Protein AF-A0A7I7YCJ5-F1 (afdb_monomer)

Nearest PDB structures (foldseek):
  7t65-assembly1_D  TM=2.993E-01  e=2.028E+00  Oryctolagus cuniculus

Structure (mmCIF, N/CA/C/O backbone):
data_AF-A0A7I7YCJ5-F1
#
_entry.id   AF-A0A7I7YCJ5-F1
#
loop_
_atom_site.group_PDB
_atom_site.id
_atom_site.type_symbol
_atom_site.label_atom_id
_atom_site.label_alt_id
_atom_site.label_comp_id
_atom_site.label_asym_id
_atom_site.label_entity_id
_atom_site.label_seq_id
_atom_site.pdbx_PDB_ins_code
_atom_site.Cartn_x
_atom_site.Cartn_y
_atom_site.Cartn_z
_atom_site.occupancy
_atom_site.B_iso_or_equiv
_atom_site.auth_seq_id
_atom_site.auth_comp_id
_atom_site.auth_asym_id
_atom_site.auth_atom_id
_atom_site.pdbx_PDB_model_num
ATOM 1 N N . MET A 1 1 ? -29.793 33.534 10.779 1.00 57.53 1 MET A N 1
ATOM 2 C CA . MET A 1 1 ? -28.603 33.356 11.646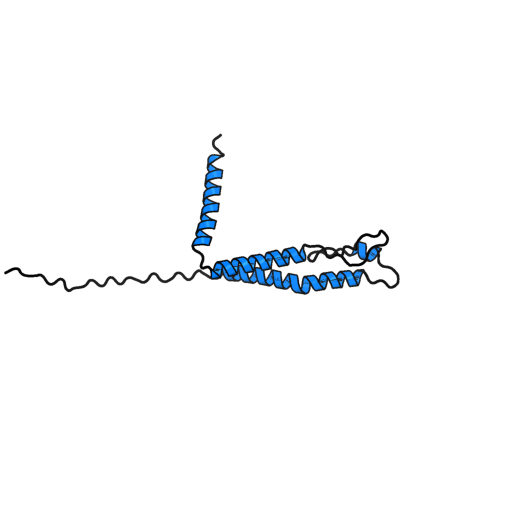 1.00 57.53 1 MET A CA 1
ATOM 3 C C . MET A 1 1 ? -28.753 32.248 12.714 1.00 57.53 1 MET A C 1
ATOM 5 O O . MET A 1 1 ? -27.985 32.235 13.659 1.00 57.53 1 MET A O 1
ATOM 9 N N . ALA A 1 2 ? -29.668 31.270 12.581 1.00 56.16 2 ALA A N 1
ATOM 10 C CA . ALA A 1 2 ? -29.903 30.244 13.622 1.00 56.16 2 ALA A CA 1
ATOM 11 C C . ALA A 1 2 ? -29.313 28.843 13.322 1.00 56.16 2 ALA A C 1
ATOM 13 O O . ALA A 1 2 ? -29.420 27.942 14.148 1.00 56.16 2 ALA A O 1
ATOM 14 N N . ARG A 1 3 ? -28.693 28.627 12.150 1.00 55.00 3 ARG A N 1
ATOM 15 C CA . ARG A 1 3 ? -28.171 27.303 11.743 1.00 55.00 3 ARG A CA 1
ATOM 16 C C . ARG A 1 3 ? -26.737 27.005 12.214 1.00 55.00 3 ARG A C 1
ATOM 18 O O . ARG A 1 3 ? -26.339 25.846 12.227 1.00 55.00 3 ARG A O 1
ATOM 25 N N . GLU A 1 4 ? -25.995 28.015 12.663 1.00 54.38 4 GLU A N 1
ATOM 26 C CA . GLU A 1 4 ? -24.570 27.895 13.028 1.00 54.38 4 GLU A CA 1
ATOM 27 C C . GLU A 1 4 ? -24.347 27.265 14.420 1.00 54.38 4 GLU A C 1
ATOM 29 O O . GLU A 1 4 ? -23.371 26.550 14.648 1.00 54.38 4 GLU A O 1
ATOM 34 N N . LEU A 1 5 ? -25.285 27.452 15.358 1.00 54.34 5 LEU A N 1
ATOM 35 C CA . LEU A 1 5 ? -25.132 26.981 16.744 1.00 54.34 5 LEU A CA 1
ATOM 36 C C . LEU A 1 5 ? -25.207 25.447 16.873 1.00 54.34 5 LEU A C 1
ATOM 38 O O . LEU A 1 5 ? -24.533 24.858 17.721 1.00 54.34 5 LEU A O 1
ATOM 42 N N . GLY A 1 6 ? -25.974 24.782 16.001 1.00 52.47 6 GLY A N 1
ATOM 43 C CA . GLY A 1 6 ? -26.129 23.322 16.012 1.00 52.47 6 GLY A CA 1
ATOM 44 C C . GLY A 1 6 ? -24.875 22.571 15.554 1.00 52.47 6 GLY A C 1
ATOM 45 O O . GLY A 1 6 ? -24.521 21.538 16.127 1.00 52.47 6 GLY A O 1
ATOM 46 N N . GLN A 1 7 ? -24.149 23.113 14.571 1.00 58.88 7 GLN A N 1
ATOM 47 C CA . GLN A 1 7 ? -22.930 22.490 14.042 1.00 58.88 7 GLN A CA 1
ATOM 48 C C . GLN A 1 7 ? -21.768 22.552 15.044 1.00 58.88 7 GLN A C 1
ATOM 50 O O . GLN A 1 7 ? -20.982 21.607 15.154 1.00 58.88 7 GLN A O 1
ATOM 55 N N . ASN A 1 8 ? -21.690 23.632 15.825 1.00 54.00 8 ASN A N 1
ATOM 56 C CA . ASN A 1 8 ? -20.614 23.845 16.792 1.00 54.00 8 ASN A CA 1
ATOM 57 C C . ASN A 1 8 ? -20.772 22.982 18.067 1.00 54.00 8 ASN A C 1
ATOM 59 O O . ASN A 1 8 ? -19.788 22.573 18.685 1.00 54.00 8 ASN A O 1
ATOM 63 N N . SER A 1 9 ? -22.012 22.636 18.439 1.00 54.75 9 SER A N 1
ATOM 64 C CA . SER A 1 9 ? -22.284 21.599 19.450 1.00 54.75 9 SER A CA 1
ATOM 65 C C . SER A 1 9 ? -21.847 20.227 18.928 1.00 54.75 9 SER A C 1
ATOM 67 O O . SER A 1 9 ? -21.022 19.559 19.540 1.00 54.75 9 SER A O 1
ATOM 69 N N . GLN A 1 10 ? -22.256 19.849 17.712 1.00 53.59 10 GLN A N 1
ATOM 70 C CA . GLN A 1 10 ? -21.941 18.527 17.160 1.00 53.59 10 GLN A CA 1
ATOM 71 C C . GLN A 1 10 ? -20.429 18.255 17.004 1.00 53.59 10 GLN A C 1
ATOM 73 O O . GLN A 1 10 ? -19.993 17.117 17.193 1.00 53.59 10 GLN A O 1
ATOM 78 N N . ARG A 1 11 ? -19.619 19.282 16.693 1.00 51.84 11 ARG A N 1
ATOM 79 C CA . ARG A 1 11 ? -18.146 19.182 16.679 1.00 51.84 11 ARG A CA 1
ATOM 80 C C . ARG A 1 11 ? -17.565 18.927 18.067 1.00 51.84 11 ARG A C 1
ATOM 82 O O . ARG A 1 11 ? -16.764 18.005 18.194 1.00 51.84 11 ARG A O 1
ATOM 89 N N . ARG A 1 12 ? -17.987 19.690 19.086 1.00 53.00 12 ARG A N 1
ATOM 90 C CA . ARG A 1 12 ? -17.506 19.525 20.470 1.00 53.00 12 ARG A CA 1
ATOM 91 C C . ARG A 1 12 ? -17.773 18.118 20.995 1.00 53.00 12 ARG A C 1
ATOM 93 O O . ARG A 1 12 ? -16.875 17.488 21.541 1.00 53.00 12 ARG A O 1
ATOM 100 N N . ASN A 1 13 ? -18.952 17.577 20.713 1.00 54.41 13 ASN A N 1
ATOM 101 C CA . ASN A 1 13 ? -19.369 16.253 21.181 1.00 54.41 13 ASN A CA 1
ATOM 102 C C . ASN A 1 13 ? -18.494 15.139 20.578 1.00 54.41 13 ASN A C 1
ATOM 104 O O . ASN A 1 13 ? -18.109 14.199 21.270 1.00 54.41 13 ASN A O 1
ATOM 108 N N . LYS A 1 14 ? -18.138 15.266 19.291 1.00 49.69 14 LYS A N 1
ATOM 109 C CA . LYS A 1 14 ? -17.274 14.314 18.573 1.00 49.69 14 LYS A CA 1
ATOM 110 C C . LYS A 1 14 ? -15.828 14.364 19.066 1.00 49.69 14 LYS A C 1
ATOM 112 O O . LYS A 1 14 ? -15.223 13.316 19.272 1.00 49.69 14 LYS A O 1
ATOM 117 N N . THR A 1 15 ? -15.292 15.564 19.300 1.00 51.38 15 THR A N 1
ATOM 118 C CA . THR A 1 15 ? -13.939 15.731 19.856 1.00 51.38 15 THR A CA 1
ATOM 119 C C . THR A 1 15 ? -13.837 15.215 21.291 1.00 51.38 15 THR A C 1
ATOM 121 O O . THR A 1 15 ? -12.830 14.613 21.653 1.00 51.38 15 THR A O 1
ATOM 124 N N . SER A 1 16 ? -14.898 15.365 22.088 1.00 52.12 16 SER A N 1
ATOM 125 C CA . SER A 1 16 ? -14.945 14.853 23.459 1.00 52.12 16 SER A CA 1
ATOM 126 C C . SER A 1 16 ? -15.071 13.331 23.519 1.00 52.12 16 SER A C 1
ATOM 128 O O . SER A 1 16 ? -14.441 12.722 24.373 1.00 52.12 16 SER A O 1
ATOM 130 N N . ALA A 1 17 ? -15.822 12.705 22.606 1.00 52.22 17 ALA A N 1
ATOM 131 C CA . ALA A 1 17 ? -15.978 11.248 22.565 1.00 52.22 17 ALA A CA 1
ATOM 132 C C . ALA A 1 17 ? -14.688 10.517 22.148 1.00 52.22 17 ALA A C 1
ATOM 134 O O . ALA A 1 17 ? -14.383 9.453 22.683 1.00 52.22 17 ALA A O 1
ATOM 135 N N . LEU A 1 18 ? -13.905 11.094 21.226 1.00 51.72 18 LEU A N 1
ATOM 136 C CA . LEU A 1 18 ? -12.591 10.552 20.863 1.00 51.72 18 LEU A CA 1
ATOM 137 C C . LEU A 1 18 ? -11.598 10.674 22.030 1.00 51.72 18 LEU A C 1
ATOM 139 O O . LEU A 1 18 ? -10.886 9.720 22.335 1.00 51.72 18 LEU A O 1
ATOM 143 N N . GLY A 1 19 ? -11.584 11.826 22.710 1.00 51.31 19 GLY A N 1
ATOM 144 C CA . GLY A 1 19 ? -10.705 12.067 23.857 1.00 51.31 19 GLY A CA 1
ATOM 145 C C . GLY A 1 19 ? -11.006 11.161 25.053 1.00 51.31 19 GLY A C 1
ATOM 146 O O . GLY A 1 19 ? -10.085 10.638 25.675 1.00 51.31 19 GLY A O 1
ATOM 147 N N . THR A 1 20 ? -12.282 10.902 25.348 1.00 52.34 20 THR A N 1
ATOM 148 C CA . THR A 1 20 ? -12.679 10.022 26.461 1.00 52.34 20 THR A CA 1
ATOM 149 C C . THR A 1 20 ? -12.533 8.536 26.134 1.00 52.34 20 THR A C 1
ATOM 151 O O . THR A 1 20 ? -12.179 7.758 27.019 1.00 52.34 20 THR A O 1
ATOM 154 N N . ALA A 1 21 ? -12.718 8.123 24.873 1.00 52.50 21 ALA A N 1
ATOM 155 C CA . ALA A 1 21 ? -12.454 6.748 24.444 1.00 52.50 21 ALA A CA 1
ATOM 156 C C . ALA A 1 21 ? -10.957 6.397 24.497 1.00 52.50 21 ALA A C 1
ATOM 158 O O . ALA A 1 21 ? -10.608 5.281 24.877 1.00 52.50 21 ALA A O 1
ATOM 159 N N . LEU A 1 22 ? -10.077 7.352 24.172 1.00 54.06 22 LEU A N 1
ATOM 160 C CA . LEU A 1 22 ? -8.624 7.197 24.301 1.00 54.06 22 LEU A CA 1
ATOM 161 C C . LEU A 1 22 ? -8.169 7.198 25.768 1.00 54.06 22 LEU A C 1
ATOM 163 O O . LEU A 1 22 ? -7.274 6.435 26.116 1.00 54.06 22 LEU A O 1
ATOM 167 N N . ALA A 1 23 ? -8.815 7.986 26.635 1.00 56.09 23 ALA A N 1
ATOM 168 C CA . ALA A 1 23 ? -8.513 8.022 28.068 1.00 56.09 23 ALA A CA 1
ATOM 169 C C . ALA A 1 23 ? -8.962 6.758 28.830 1.00 56.09 23 ALA A C 1
ATOM 171 O O . ALA A 1 23 ? -8.395 6.440 29.871 1.00 56.09 23 ALA A O 1
ATOM 172 N N . ASN A 1 24 ? -9.964 6.032 28.318 1.00 62.91 24 ASN A N 1
ATOM 173 C CA . ASN A 1 24 ? -10.518 4.824 28.944 1.00 62.91 24 ASN A CA 1
ATOM 174 C C . ASN A 1 24 ? -10.068 3.510 28.265 1.00 62.91 24 ASN A C 1
ATOM 176 O O . ASN A 1 24 ? -10.423 2.415 28.705 1.00 62.91 24 ASN A O 1
ATOM 180 N N . ALA A 1 25 ? -9.313 3.586 27.165 1.00 59.06 25 ALA A N 1
ATOM 181 C CA . ALA A 1 25 ? -8.765 2.413 26.499 1.00 59.06 25 ALA A CA 1
ATOM 182 C C . ALA A 1 25 ? -7.476 1.966 27.198 1.00 59.06 25 ALA A C 1
ATOM 184 O O . ALA A 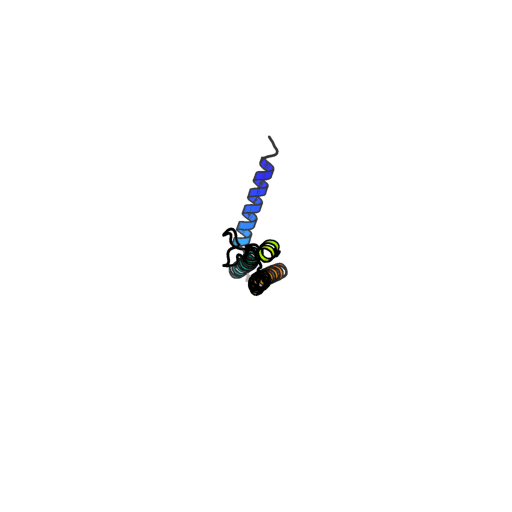1 25 ? -6.520 2.723 27.313 1.00 59.06 25 ALA A O 1
ATOM 185 N N . SER A 1 26 ? -7.421 0.699 27.613 1.00 73.50 26 SER A N 1
ATOM 186 C CA . SER A 1 26 ? -6.199 0.061 28.112 1.00 73.50 26 SER A CA 1
ATOM 187 C C . SER A 1 26 ? -5.032 0.323 27.144 1.00 73.50 26 SER A C 1
ATOM 189 O O . SER A 1 26 ? -5.133 -0.075 25.980 1.00 73.50 26 SER A O 1
ATOM 191 N N . THR A 1 27 ? -3.935 0.926 27.618 1.00 80.56 27 THR A N 1
ATOM 192 C CA . THR A 1 27 ? -2.691 1.217 26.871 1.00 80.56 27 THR A CA 1
ATOM 193 C C . THR A 1 27 ? -2.304 0.153 25.826 1.00 80.56 27 THR A C 1
ATOM 195 O O . THR A 1 27 ? -2.027 0.527 24.687 1.00 80.56 27 THR A O 1
ATOM 198 N N . PRO A 1 28 ? -2.360 -1.171 26.108 1.00 83.06 28 PRO A N 1
ATOM 199 C CA . PRO A 1 28 ? -2.063 -2.199 25.101 1.00 83.06 28 PRO A CA 1
ATOM 200 C C . PRO A 1 28 ? -3.015 -2.219 23.893 1.00 83.06 28 PRO A C 1
ATOM 202 O O . PRO A 1 28 ? -2.570 -2.444 22.771 1.00 83.06 28 PRO A O 1
ATOM 205 N N . ARG A 1 29 ? -4.318 -1.964 24.079 1.00 85.12 29 ARG A N 1
ATOM 206 C CA . ARG A 1 29 ? -5.275 -1.883 22.959 1.00 85.12 29 ARG A CA 1
ATOM 207 C C . ARG A 1 29 ? -5.006 -0.671 22.081 1.00 85.12 29 ARG A C 1
ATOM 209 O O . ARG A 1 29 ? -5.141 -0.773 20.866 1.00 85.12 29 ARG A O 1
ATOM 216 N N . LEU A 1 30 ? -4.611 0.448 22.687 1.00 86.31 30 LEU A N 1
ATOM 217 C CA . LEU A 1 30 ? -4.251 1.648 21.941 1.00 86.31 30 LEU A CA 1
ATOM 218 C C . LEU A 1 30 ? -3.009 1.406 21.077 1.00 86.31 30 LEU A C 1
ATOM 220 O O . LEU A 1 30 ? -3.011 1.758 19.901 1.00 86.31 30 LEU A O 1
ATOM 224 N N . LEU A 1 31 ? -1.988 0.742 21.626 1.00 90.44 31 LEU A N 1
ATOM 225 C CA . LEU A 1 31 ? -0.787 0.374 20.873 1.00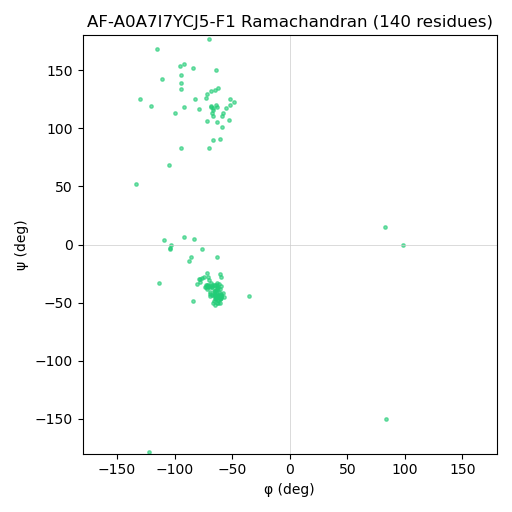 90.44 31 LEU A CA 1
ATOM 226 C C . LEU A 1 31 ? -1.101 -0.570 19.706 1.00 90.44 31 LEU A C 1
ATOM 228 O O . LEU A 1 31 ? -0.580 -0.366 18.614 1.00 90.44 31 LEU A O 1
ATOM 232 N N . MET A 1 32 ? -1.985 -1.556 19.903 1.00 91.44 32 MET A N 1
ATOM 233 C CA . MET A 1 32 ? -2.434 -2.448 18.823 1.00 91.44 32 MET A CA 1
ATOM 234 C C . MET A 1 32 ? -3.243 -1.712 17.746 1.00 91.44 32 MET A C 1
ATOM 236 O O . MET A 1 32 ? -3.066 -1.973 16.562 1.00 91.44 32 MET A O 1
ATOM 240 N N . LEU A 1 33 ? -4.120 -0.777 18.128 1.00 91.31 33 LEU A N 1
ATOM 241 C CA . LEU A 1 33 ? -4.847 0.055 17.162 1.00 91.31 33 LEU A CA 1
ATOM 242 C C . LEU A 1 33 ? -3.888 0.903 16.333 1.00 91.31 33 LEU A C 1
ATOM 244 O O . LEU A 1 33 ? -3.965 0.898 15.106 1.00 91.31 33 LEU A O 1
ATOM 248 N N . LEU A 1 34 ? -2.981 1.615 17.003 1.00 94.12 34 LEU A N 1
ATOM 249 C CA . LEU A 1 34 ? -2.005 2.476 16.345 1.00 94.12 34 LEU A CA 1
ATOM 250 C C . LEU A 1 34 ? -1.109 1.678 15.403 1.00 94.12 34 LEU A C 1
ATOM 252 O O . LEU A 1 34 ? -0.932 2.096 14.263 1.00 94.12 34 LEU A O 1
ATOM 256 N N . SER A 1 35 ? -0.597 0.523 15.836 1.00 95.44 35 SER A N 1
ATOM 257 C CA . SER A 1 35 ? 0.239 -0.322 14.982 1.00 95.44 35 SER A CA 1
ATOM 258 C C . SER A 1 35 ? -0.534 -0.869 13.781 1.00 95.44 35 SER A C 1
ATOM 260 O O . SER A 1 35 ? -0.025 -0.806 12.666 1.00 95.44 35 SER A O 1
ATOM 262 N N . GLY A 1 36 ? -1.781 -1.319 13.961 1.00 96.00 36 GLY A N 1
ATOM 263 C CA . GLY A 1 36 ? -2.640 -1.766 12.861 1.00 96.00 36 GLY A CA 1
ATOM 264 C C . GLY A 1 36 ? -2.896 -0.677 11.822 1.00 96.00 36 GLY A C 1
ATOM 265 O O . GLY A 1 36 ? -2.768 -0.924 10.623 1.00 96.00 36 GLY A O 1
ATOM 266 N N . VAL A 1 37 ? -3.194 0.545 12.276 1.00 96.62 37 VAL A N 1
ATOM 267 C CA . VAL A 1 37 ? -3.366 1.708 11.393 1.00 96.62 37 VAL A CA 1
ATOM 268 C C . VAL A 1 37 ? -2.060 2.049 10.678 1.00 96.62 37 VAL A C 1
ATOM 270 O O . VAL A 1 37 ? -2.085 2.260 9.468 1.00 96.62 37 VAL A O 1
ATOM 273 N N . LEU A 1 38 ? -0.924 2.062 11.382 1.00 97.00 38 LEU A N 1
ATOM 274 C CA . LEU A 1 38 ? 0.383 2.353 10.782 1.00 97.00 38 LEU A CA 1
ATOM 275 C C . LEU A 1 38 ? 0.753 1.340 9.697 1.00 97.00 38 LEU A C 1
ATOM 277 O O . LEU A 1 38 ? 1.204 1.737 8.628 1.00 97.00 38 LEU A O 1
ATOM 281 N N . LEU A 1 39 ? 0.537 0.048 9.954 1.00 96.44 39 LEU A N 1
ATOM 282 C CA . LEU A 1 39 ? 0.797 -1.01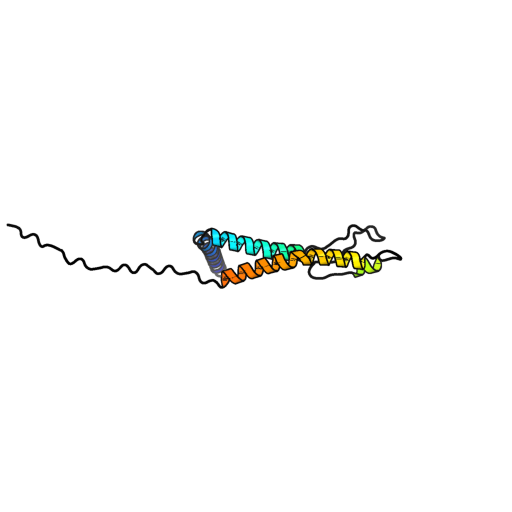9 8.988 1.00 96.44 39 LEU A CA 1
ATOM 283 C C . LEU A 1 39 ? -0.105 -0.882 7.760 1.00 96.44 39 LEU A C 1
ATOM 285 O O . LEU A 1 39 ? 0.377 -0.926 6.630 1.00 96.44 39 LEU A O 1
ATOM 289 N N . LEU A 1 40 ? -1.404 -0.660 7.970 1.00 96.69 40 LEU A N 1
ATOM 290 C CA . LEU A 1 40 ? -2.357 -0.525 6.874 1.00 96.69 40 LEU A CA 1
ATOM 291 C C . LEU A 1 40 ? -2.062 0.712 6.017 1.00 96.69 40 LEU A C 1
ATOM 293 O O . LEU A 1 40 ? -1.929 0.607 4.799 1.00 96.69 40 LEU A O 1
ATOM 297 N N . VAL A 1 41 ? -1.931 1.881 6.646 1.00 96.81 41 VAL A N 1
ATOM 298 C CA . VAL A 1 41 ? -1.661 3.144 5.947 1.00 96.81 41 VAL A CA 1
ATOM 299 C C . VAL A 1 41 ? -0.280 3.112 5.301 1.00 96.81 41 VAL A C 1
ATOM 301 O O . VAL A 1 41 ? -0.159 3.473 4.136 1.00 96.81 41 VAL A O 1
ATOM 304 N N . GLY A 1 42 ? 0.743 2.631 6.010 1.00 95.44 42 GLY A N 1
ATOM 305 C CA . GLY A 1 42 ? 2.099 2.499 5.483 1.00 95.44 42 GLY A CA 1
ATOM 306 C C . GLY A 1 42 ? 2.167 1.571 4.269 1.00 95.44 42 GLY A C 1
ATOM 307 O O . GLY A 1 42 ? 2.750 1.944 3.254 1.00 95.44 42 GLY A O 1
ATOM 308 N N . GLY A 1 43 ? 1.510 0.408 4.324 1.00 93.75 43 GLY A N 1
ATOM 309 C CA . GLY A 1 43 ? 1.433 -0.524 3.195 1.00 93.75 43 GLY A CA 1
ATOM 310 C C . GLY A 1 43 ? 0.695 0.061 1.985 1.00 93.75 43 GLY A C 1
ATOM 311 O O . GLY A 1 43 ? 1.185 -0.023 0.859 1.00 93.75 43 GLY A O 1
ATOM 312 N N . LEU A 1 44 ? -0.447 0.724 2.200 1.00 94.56 44 LEU A N 1
ATOM 313 C CA . LEU A 1 44 ? -1.194 1.403 1.131 1.00 94.56 44 LEU A CA 1
ATOM 314 C C . LEU A 1 44 ? -0.399 2.553 0.509 1.00 94.56 44 LEU A C 1
ATOM 316 O O . LEU A 1 44 ? -0.440 2.752 -0.705 1.00 94.56 44 LEU A O 1
ATOM 320 N N . LEU A 1 45 ? 0.330 3.305 1.331 1.00 93.38 45 LEU A N 1
ATOM 321 C CA . LEU A 1 45 ? 1.151 4.412 0.871 1.00 93.38 45 LEU A CA 1
ATOM 322 C C . LEU A 1 45 ? 2.353 3.901 0.064 1.00 93.38 45 LEU A C 1
ATOM 324 O O . LEU A 1 45 ? 2.641 4.434 -1.005 1.00 93.38 45 LEU A O 1
ATOM 328 N N . ALA A 1 46 ? 2.982 2.807 0.502 1.00 90.75 46 ALA A N 1
ATOM 329 C CA . ALA A 1 46 ? 4.038 2.129 -0.246 1.00 90.75 46 ALA A CA 1
ATOM 330 C C . ALA A 1 46 ? 3.559 1.613 -1.616 1.00 90.75 46 ALA A C 1
ATOM 332 O O . ALA A 1 46 ? 4.288 1.721 -2.600 1.00 90.75 46 ALA A O 1
ATOM 333 N N . LEU A 1 47 ? 2.325 1.101 -1.700 1.00 89.31 47 LEU A N 1
ATOM 334 C CA . LEU A 1 47 ? 1.692 0.707 -2.966 1.00 89.31 47 LEU A CA 1
ATOM 335 C C . LEU A 1 47 ? 1.310 1.913 -3.837 1.00 89.31 47 LEU A C 1
ATOM 337 O O . LEU A 1 47 ? 1.241 1.787 -5.059 1.00 89.31 47 LEU A O 1
ATOM 341 N N . ARG A 1 48 ? 1.041 3.076 -3.233 1.00 89.69 48 ARG A N 1
ATOM 342 C CA . ARG A 1 48 ? 0.643 4.291 -3.952 1.00 89.69 48 ARG A CA 1
ATOM 343 C C . ARG A 1 48 ? 1.827 5.035 -4.558 1.00 89.69 48 ARG A C 1
ATOM 345 O O . ARG A 1 48 ? 1.655 5.649 -5.608 1.00 89.69 48 ARG A O 1
ATOM 352 N N . PHE A 1 49 ? 2.988 5.021 -3.910 1.00 86.19 49 PHE A N 1
ATOM 353 C CA . PHE A 1 49 ? 4.148 5.737 -4.427 1.00 86.19 49 PHE A CA 1
ATOM 354 C C . PHE A 1 49 ? 4.674 5.090 -5.718 1.00 86.19 49 PHE A C 1
ATOM 356 O O . PHE A 1 49 ? 4.840 3.865 -5.758 1.00 86.19 49 PHE A O 1
ATOM 363 N N . PRO A 1 50 ? 4.937 5.894 -6.764 1.00 80.69 50 PRO A N 1
ATOM 364 C CA . PRO A 1 50 ? 5.429 5.379 -8.030 1.00 80.69 50 PRO A CA 1
ATOM 365 C C . PRO A 1 50 ? 6.815 4.740 -7.888 1.00 80.69 50 PRO A C 1
ATOM 367 O O . PRO A 1 50 ? 7.617 5.107 -7.021 1.00 80.69 50 PRO A O 1
ATOM 370 N N . VAL A 1 51 ? 7.070 3.745 -8.734 1.00 80.69 51 VAL A N 1
ATOM 371 C CA . VAL A 1 51 ? 8.356 3.059 -8.849 1.00 80.69 51 VAL A CA 1
ATOM 372 C C . VAL A 1 51 ? 9.081 3.638 -10.049 1.00 80.69 51 VAL A C 1
ATOM 374 O O . VAL A 1 51 ? 8.640 3.459 -11.182 1.00 80.69 51 VAL A O 1
ATOM 377 N N . PHE A 1 52 ? 10.183 4.329 -9.786 1.00 82.62 52 PHE A N 1
ATOM 378 C CA . PHE A 1 52 ? 11.093 4.775 -10.828 1.00 82.62 52 PHE A CA 1
ATOM 379 C C . PHE A 1 52 ? 12.212 3.757 -10.985 1.00 82.62 52 PHE A C 1
ATOM 381 O O . PHE A 1 52 ? 12.700 3.201 -9.993 1.00 82.62 52 PHE A O 1
ATOM 388 N N . LEU A 1 53 ? 12.571 3.503 -12.233 1.00 81.88 53 LEU A N 1
ATOM 389 C CA . LEU A 1 53 ? 13.748 2.732 -12.586 1.00 81.88 53 LEU A CA 1
ATOM 390 C C . LEU A 1 53 ? 14.975 3.657 -12.572 1.00 81.88 53 LEU A C 1
ATOM 392 O O . LEU A 1 53 ? 14.838 4.867 -12.738 1.00 81.88 53 LEU A O 1
ATOM 396 N N . ALA A 1 54 ? 16.165 3.114 -12.306 1.00 79.38 54 ALA A N 1
ATOM 397 C CA . ALA A 1 54 ? 17.388 3.923 -12.241 1.00 79.38 54 ALA A CA 1
ATOM 398 C C . ALA A 1 54 ? 17.906 4.320 -13.637 1.00 79.38 54 ALA A C 1
ATOM 400 O O . ALA A 1 54 ? 18.891 5.054 -13.736 1.00 79.38 54 ALA A O 1
ATOM 401 N N . GLU A 1 55 ? 17.261 3.840 -14.703 1.00 80.38 55 GLU A N 1
ATOM 402 C CA . GLU A 1 55 ? 17.586 4.176 -16.081 1.00 80.38 55 GLU A CA 1
ATOM 403 C C . GLU A 1 55 ? 16.784 5.380 -16.596 1.00 80.38 55 GLU A C 1
ATOM 405 O O . GLU A 1 55 ? 15.688 5.713 -16.129 1.00 80.38 55 GLU A O 1
ATOM 410 N N . PHE A 1 56 ? 17.371 6.042 -17.588 1.00 83.38 56 PHE A N 1
ATOM 411 C CA . PHE A 1 56 ? 16.824 7.229 -18.226 1.00 83.38 56 PHE A CA 1
ATOM 412 C C . PHE A 1 56 ? 16.405 6.893 -19.655 1.00 83.38 56 PHE A C 1
ATOM 414 O O . PHE A 1 56 ? 17.080 6.124 -20.341 1.00 83.38 56 PHE A O 1
ATOM 421 N N . ASP A 1 57 ? 15.293 7.471 -20.097 1.00 82.50 57 ASP A N 1
ATOM 422 C CA . ASP A 1 57 ? 14.855 7.389 -21.484 1.00 82.50 57 ASP A CA 1
ATOM 423 C C . ASP A 1 57 ? 15.764 8.213 -22.419 1.00 82.50 57 ASP A C 1
ATOM 425 O O . ASP A 1 57 ? 16.681 8.922 -21.994 1.00 82.50 57 ASP A O 1
ATOM 429 N N . GLN A 1 58 ? 15.491 8.146 -23.724 1.00 80.12 58 GLN A N 1
ATOM 430 C CA . GLN A 1 58 ? 16.245 8.877 -24.750 1.00 80.12 58 GLN A CA 1
ATOM 431 C C . GLN A 1 58 ? 16.162 10.414 -24.635 1.00 80.12 58 GLN A C 1
ATOM 433 O O . GLN A 1 58 ? 16.909 11.118 -25.312 1.00 80.12 58 GLN A O 1
ATOM 438 N N . TRP A 1 59 ? 15.267 10.940 -23.795 1.00 81.69 59 TRP A N 1
ATOM 439 C CA . TRP A 1 59 ? 15.110 12.366 -23.510 1.00 81.69 59 TRP A CA 1
ATOM 440 C C . TRP A 1 59 ? 15.716 12.768 -22.156 1.00 81.69 59 TRP A C 1
ATOM 442 O O . TRP A 1 59 ? 15.687 13.948 -21.803 1.00 81.69 59 TRP A O 1
ATOM 452 N N . GLY A 1 60 ? 16.296 11.820 -21.413 1.00 82.62 60 GLY A N 1
ATOM 453 C CA . GLY A 1 60 ? 16.923 12.056 -20.116 1.00 82.62 60 GLY A CA 1
ATOM 454 C C . GLY A 1 60 ? 15.950 12.083 -18.933 1.00 82.62 60 GLY A C 1
ATOM 455 O O . GLY A 1 60 ? 16.332 12.534 -17.852 1.00 82.62 60 GLY A O 1
ATOM 456 N N . PHE A 1 61 ? 14.712 11.607 -19.095 1.00 84.44 61 PHE A N 1
ATOM 457 C CA . PHE A 1 61 ? 13.758 11.452 -17.992 1.00 84.44 61 PHE A CA 1
ATOM 458 C C . PHE A 1 61 ? 13.803 10.033 -17.415 1.00 84.44 61 PHE A C 1
ATOM 460 O O . PHE A 1 61 ? 14.024 9.061 -18.130 1.00 84.44 61 PHE A O 1
ATOM 467 N N . GLN A 1 62 ? 13.590 9.902 -16.102 1.00 86.00 62 GLN A N 1
ATOM 468 C CA . GLN A 1 62 ? 13.510 8.590 -15.449 1.00 86.00 62 GLN A CA 1
ATOM 469 C C . GLN A 1 62 ? 12.291 7.811 -15.949 1.00 86.00 62 GLN A C 1
ATOM 471 O O . GLN A 1 62 ? 11.180 8.349 -15.975 1.00 86.00 62 GLN A O 1
ATOM 476 N N . ILE A 1 63 ? 12.499 6.536 -16.287 1.00 84.94 63 ILE A N 1
ATOM 477 C CA . ILE A 1 63 ? 11.424 5.651 -16.740 1.00 84.94 63 ILE A CA 1
ATOM 478 C C . ILE A 1 63 ? 10.478 5.378 -15.563 1.00 84.94 63 ILE A C 1
ATOM 480 O O . ILE A 1 63 ? 10.871 4.832 -14.525 1.00 84.94 63 ILE A O 1
ATOM 484 N N . ASN A 1 64 ? 9.214 5.774 -15.716 1.00 85.69 64 ASN A N 1
ATOM 485 C CA . ASN A 1 64 ? 8.173 5.549 -14.722 1.00 85.69 64 ASN A CA 1
ATOM 486 C C . ASN A 1 64 ? 7.446 4.231 -15.011 1.00 85.69 64 ASN A C 1
ATOM 488 O O . ASN A 1 64 ? 6.798 4.080 -16.042 1.00 85.69 64 ASN A O 1
ATOM 492 N N . CYS A 1 65 ? 7.519 3.296 -14.065 1.00 86.88 65 CYS A N 1
ATOM 493 C CA . CYS A 1 65 ? 6.895 1.975 -14.168 1.00 86.88 65 CYS A CA 1
ATOM 494 C C . CYS A 1 65 ? 5.470 1.929 -13.575 1.00 86.88 65 CYS A C 1
ATOM 496 O O . CYS A 1 65 ? 4.872 0.861 -13.406 1.00 86.88 65 CYS A O 1
ATOM 498 N N . GLY A 1 66 ? 4.934 3.084 -13.180 1.00 86.94 66 GLY A N 1
ATOM 499 C CA . GLY A 1 66 ? 3.656 3.219 -12.499 1.00 86.94 66 GLY A CA 1
ATOM 500 C C . GLY A 1 66 ? 3.755 2.987 -10.991 1.00 86.94 66 GLY A C 1
ATOM 501 O O . GLY A 1 66 ? 4.760 3.276 -10.343 1.00 86.94 66 GLY A O 1
ATOM 502 N N . THR A 1 67 ? 2.668 2.494 -10.404 1.00 88.44 67 THR A N 1
ATOM 503 C CA . THR A 1 67 ? 2.498 2.312 -8.955 1.00 88.44 67 THR A CA 1
ATOM 504 C C . THR A 1 67 ? 2.355 0.836 -8.587 1.00 88.44 67 THR A C 1
ATOM 506 O O . THR A 1 67 ? 2.106 -0.027 -9.428 1.00 88.44 67 THR A O 1
ATOM 509 N N . GLY A 1 68 ? 2.437 0.527 -7.293 1.00 83.50 68 GLY A N 1
ATOM 510 C CA . GLY A 1 68 ? 2.145 -0.812 -6.784 1.00 83.50 68 GLY A CA 1
ATOM 511 C C . GLY A 1 68 ? 0.707 -1.277 -7.063 1.00 83.50 68 GLY A C 1
ATOM 512 O O . GLY A 1 68 ? 0.484 -2.481 -7.176 1.00 83.50 68 GLY A O 1
ATOM 513 N N . PHE A 1 69 ? -0.262 -0.369 -7.241 1.00 82.19 69 PHE A N 1
ATOM 514 C CA . PHE A 1 69 ? -1.648 -0.721 -7.592 1.00 82.19 69 PHE A CA 1
ATOM 515 C C . PHE A 1 69 ? -1.854 -0.929 -9.092 1.00 82.19 69 PHE A C 1
ATOM 517 O O . PHE A 1 69 ? -2.421 -1.938 -9.500 1.00 82.19 69 PHE A O 1
ATOM 524 N N . GLY A 1 70 ? -1.376 0.013 -9.900 1.00 83.31 70 GLY A N 1
ATOM 525 C CA . GLY A 1 70 ? -1.515 0.003 -11.351 1.00 83.31 70 GLY A CA 1
ATOM 526 C C . GLY A 1 70 ? -0.165 0.239 -12.000 1.00 83.31 70 GLY A C 1
ATOM 527 O O . GLY A 1 70 ? 0.502 1.223 -11.683 1.00 83.31 70 GLY A O 1
ATOM 528 N N . SER A 1 71 ? 0.221 -0.675 -12.880 1.00 83.00 71 SER A N 1
ATOM 529 C CA . SER A 1 71 ? 1.445 -0.580 -13.662 1.00 83.00 71 SER A CA 1
ATOM 530 C C . SER A 1 71 ? 1.159 0.043 -15.021 1.00 83.00 71 SER A C 1
ATOM 532 O O . SER A 1 71 ? 0.219 -0.383 -15.694 1.00 83.00 71 SER A O 1
ATOM 534 N N . ASP A 1 72 ? 1.996 0.991 -15.423 1.00 82.88 72 ASP A N 1
ATOM 535 C CA . ASP A 1 72 ? 2.018 1.544 -16.773 1.00 82.88 72 ASP A CA 1
ATOM 536 C C . ASP A 1 72 ? 3.410 1.277 -17.347 1.00 82.88 72 ASP A C 1
ATOM 538 O O . ASP A 1 72 ? 4.416 1.672 -16.760 1.00 82.88 72 ASP A O 1
ATOM 542 N N . TRP A 1 73 ? 3.459 0.529 -18.447 1.00 84.62 73 TRP A N 1
ATOM 543 C CA . TRP A 1 73 ? 4.703 0.121 -19.102 1.00 84.62 73 TRP A CA 1
ATOM 544 C C . TRP A 1 73 ? 4.906 0.829 -20.438 1.00 84.62 73 TRP A C 1
ATOM 546 O O . TRP A 1 73 ? 5.848 0.503 -21.154 1.00 84.62 73 TRP A O 1
ATOM 556 N N . THR A 1 74 ? 4.017 1.751 -20.813 1.00 84.56 74 THR A N 1
ATOM 557 C CA . THR A 1 74 ? 4.047 2.375 -22.141 1.00 84.56 74 THR A CA 1
ATOM 558 C C . THR A 1 74 ? 5.362 3.111 -22.381 1.00 84.56 74 THR A C 1
ATOM 560 O O . THR A 1 74 ? 5.981 2.913 -23.422 1.00 84.56 74 THR A O 1
ATOM 563 N N . GLN A 1 75 ? 5.854 3.851 -21.383 1.00 82.38 75 GLN A N 1
ATOM 564 C CA . GLN A 1 75 ? 7.141 4.547 -21.456 1.00 82.38 75 GLN A CA 1
ATOM 565 C C . GLN A 1 75 ? 8.330 3.576 -21.546 1.00 82.38 75 GLN A C 1
ATOM 567 O O . GLN A 1 75 ? 9.236 3.778 -22.355 1.00 82.38 75 GLN A O 1
ATOM 572 N N . ALA A 1 76 ? 8.309 2.494 -20.761 1.00 85.06 76 ALA A N 1
ATOM 573 C CA . ALA A 1 76 ? 9.345 1.463 -20.802 1.00 85.06 76 ALA A CA 1
ATOM 574 C C . ALA A 1 76 ? 9.383 0.756 -22.165 1.00 85.06 76 ALA A C 1
ATOM 576 O O . ALA A 1 76 ? 10.460 0.539 -22.701 1.00 85.06 76 ALA A O 1
ATOM 577 N N . ALA A 1 77 ? 8.218 0.464 -22.754 1.00 85.88 77 ALA A N 1
ATOM 578 C CA . ALA A 1 77 ? 8.107 -0.152 -24.074 1.00 85.88 77 ALA A CA 1
ATOM 579 C C . ALA A 1 77 ? 8.589 0.776 -25.199 1.00 85.88 77 ALA A C 1
ATOM 581 O O . ALA A 1 77 ? 9.170 0.303 -26.168 1.00 85.88 77 ALA A O 1
ATOM 582 N N . THR A 1 78 ? 8.380 2.092 -25.076 1.00 85.12 78 THR A N 1
ATOM 583 C CA . THR A 1 78 ? 8.909 3.066 -26.048 1.00 85.12 78 THR A CA 1
ATOM 584 C C . THR A 1 78 ? 10.410 3.298 -25.920 1.00 85.12 78 THR A C 1
ATOM 586 O O . THR A 1 78 ? 11.047 3.655 -26.906 1.00 85.12 78 THR A O 1
ATOM 589 N N . ALA A 1 79 ? 10.968 3.122 -24.720 1.00 84.06 79 ALA A N 1
ATOM 590 C CA . ALA A 1 79 ? 12.403 3.235 -24.470 1.00 84.06 79 ALA A CA 1
ATOM 591 C C . ALA A 1 79 ? 13.158 1.922 -24.741 1.00 84.06 79 ALA A C 1
ATOM 593 O O . ALA A 1 79 ? 14.387 1.920 -24.746 1.00 84.06 79 ALA A O 1
ATOM 594 N N . ASP A 1 80 ? 12.443 0.810 -24.943 1.00 85.44 80 ASP A N 1
ATOM 595 C CA . ASP A 1 80 ? 13.051 -0.499 -25.156 1.00 85.44 80 ASP A CA 1
ATOM 596 C C . ASP A 1 80 ? 13.685 -0.586 -26.551 1.00 85.44 80 ASP A C 1
ATOM 598 O O . ASP A 1 80 ? 13.054 -0.320 -27.575 1.00 85.44 80 ASP A O 1
ATOM 602 N N . GLY A 1 81 ? 14.961 -0.959 -26.586 1.00 82.12 81 GLY A N 1
ATOM 603 C CA . GLY A 1 81 ? 15.765 -1.155 -27.781 1.00 82.12 81 GLY A CA 1
ATOM 604 C C . GLY A 1 81 ? 16.347 -2.566 -27.867 1.00 82.12 81 GLY A C 1
ATOM 605 O O . GLY A 1 81 ? 16.132 -3.428 -27.014 1.00 82.12 81 GLY A O 1
ATOM 606 N N . ALA A 1 82 ? 17.119 -2.820 -28.924 1.00 76.38 82 ALA A N 1
ATOM 607 C CA . ALA A 1 82 ? 17.757 -4.115 -29.140 1.00 76.38 82 ALA A CA 1
ATOM 608 C C . ALA A 1 82 ? 18.765 -4.432 -28.016 1.00 76.38 82 ALA A C 1
ATOM 610 O O . ALA A 1 82 ? 19.858 -3.871 -27.974 1.00 76.38 82 ALA A O 1
ATOM 611 N N . GLY A 1 83 ? 18.389 -5.349 -27.121 1.00 75.69 83 GLY A N 1
ATOM 612 C CA . GLY A 1 83 ? 19.218 -5.804 -25.999 1.00 75.69 83 GLY A CA 1
ATOM 613 C C . GLY A 1 83 ? 18.904 -5.149 -24.651 1.00 75.69 83 GLY A C 1
ATOM 614 O O . GLY A 1 83 ? 19.530 -5.515 -23.657 1.00 75.69 83 GLY A O 1
ATOM 615 N N . THR A 1 84 ? 17.937 -4.229 -24.584 1.00 80.81 84 THR A N 1
ATOM 616 C CA . THR A 1 84 ? 17.375 -3.765 -23.309 1.00 80.81 84 THR A CA 1
ATOM 617 C C . THR A 1 84 ? 16.106 -4.551 -22.985 1.00 80.81 84 THR A C 1
ATOM 619 O O . THR A 1 84 ? 15.455 -5.107 -23.868 1.00 80.81 84 THR A O 1
ATOM 622 N N . HIS A 1 85 ? 15.794 -4.658 -21.694 1.00 87.31 85 HIS A N 1
ATOM 623 C CA . HIS A 1 85 ? 14.597 -5.341 -21.201 1.00 87.31 85 HIS A CA 1
ATOM 624 C C . HIS A 1 85 ? 13.909 -4.474 -20.143 1.00 87.31 85 HIS A C 1
ATOM 626 O O . HIS A 1 85 ? 13.648 -4.926 -19.0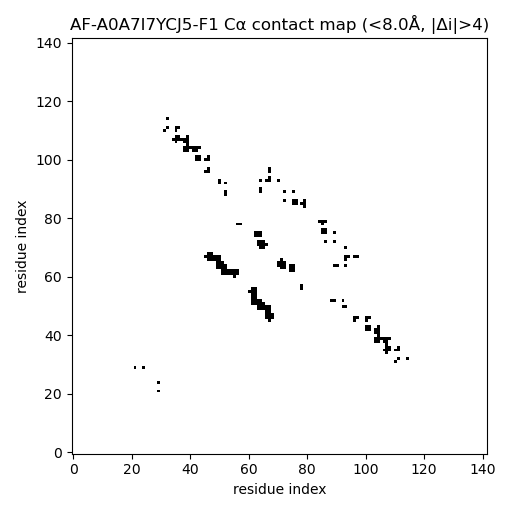23 1.00 87.31 85 HIS A O 1
ATOM 632 N N . PHE A 1 86 ? 13.649 -3.205 -20.472 1.00 86.00 86 PHE A N 1
ATOM 633 C CA . PHE A 1 86 ? 13.117 -2.238 -19.504 1.00 86.00 86 PHE A CA 1
ATOM 634 C C . PHE A 1 86 ? 11.734 -2.638 -18.992 1.00 86.00 86 PHE A C 1
ATOM 636 O O . PHE A 1 86 ? 11.426 -2.443 -17.817 1.00 86.00 86 PHE A O 1
ATOM 643 N N . VAL A 1 87 ? 10.919 -3.280 -19.833 1.00 88.44 87 VAL A N 1
ATOM 644 C CA . VAL A 1 87 ? 9.602 -3.795 -19.432 1.00 88.44 87 VAL A CA 1
ATOM 645 C C . VAL A 1 87 ? 9.728 -4.852 -18.330 1.00 88.44 87 VAL A C 1
ATOM 647 O O . VAL A 1 87 ? 9.005 -4.796 -17.333 1.00 88.44 87 VAL A O 1
ATOM 650 N N . GLU A 1 88 ? 10.672 -5.787 -18.458 1.00 90.06 88 GLU A N 1
ATOM 651 C CA . GLU A 1 88 ? 10.876 -6.835 -17.450 1.00 90.06 88 GLU A CA 1
ATOM 652 C C . GLU A 1 88 ? 11.524 -6.293 -16.172 1.00 90.06 88 GLU A C 1
ATOM 654 O O . GLU A 1 88 ? 11.153 -6.699 -15.068 1.00 90.06 88 GLU A O 1
ATOM 659 N N . GLN A 1 89 ? 12.425 -5.317 -16.283 1.00 88.00 89 GLN A N 1
ATOM 660 C CA . GLN A 1 89 ? 12.994 -4.633 -15.118 1.00 88.00 89 GLN A CA 1
ATOM 661 C C . GLN A 1 89 ? 11.920 -3.863 -14.337 1.00 88.00 89 GLN A C 1
ATOM 663 O O . GLN A 1 89 ? 11.804 -4.015 -13.118 1.00 88.00 89 GLN A O 1
ATOM 668 N N . CYS A 1 90 ? 11.068 -3.112 -15.037 1.00 90.19 90 CYS A N 1
ATOM 669 C CA . CYS A 1 90 ? 9.906 -2.446 -14.460 1.00 90.19 90 CYS A CA 1
ATOM 670 C C . CYS A 1 90 ? 8.966 -3.452 -13.769 1.00 90.19 90 CYS A C 1
ATOM 672 O O . CYS A 1 90 ? 8.531 -3.241 -12.629 1.00 90.19 90 CYS A O 1
ATOM 674 N N . ARG A 1 91 ? 8.686 -4.589 -14.417 1.00 90.38 91 ARG A N 1
ATOM 675 C CA . ARG A 1 91 ? 7.868 -5.665 -13.845 1.00 90.38 91 ARG A CA 1
ATOM 676 C C . ARG A 1 91 ? 8.479 -6.225 -12.564 1.00 90.38 91 ARG A C 1
ATOM 678 O O . ARG A 1 91 ? 7.765 -6.382 -11.567 1.00 90.38 91 ARG A O 1
ATOM 685 N N . ALA A 1 92 ? 9.778 -6.508 -12.563 1.00 90.31 92 ALA A N 1
ATOM 686 C CA . ALA A 1 92 ? 10.492 -6.994 -11.389 1.00 90.31 92 ALA A CA 1
ATOM 687 C C . ALA A 1 92 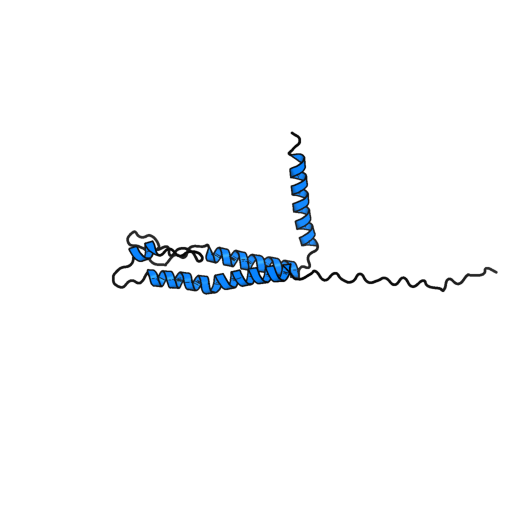? 10.445 -5.968 -10.243 1.00 90.31 92 ALA A C 1
ATOM 689 O O . ALA A 1 92 ? 10.116 -6.324 -9.107 1.00 90.31 92 ALA A O 1
ATOM 690 N N . ALA A 1 93 ? 10.665 -4.686 -10.548 1.00 89.38 93 ALA A N 1
ATOM 691 C CA . ALA A 1 93 ? 10.640 -3.589 -9.584 1.00 89.38 93 ALA A CA 1
ATOM 692 C C . ALA A 1 93 ? 9.255 -3.382 -8.936 1.00 89.38 93 ALA A C 1
ATOM 694 O O . ALA A 1 93 ? 9.145 -3.130 -7.733 1.00 89.38 93 ALA A O 1
ATOM 695 N N . VAL A 1 94 ? 8.167 -3.542 -9.692 1.00 90.31 94 VAL A N 1
ATOM 696 C CA . VAL A 1 94 ? 6.806 -3.506 -9.127 1.00 90.31 94 VAL A CA 1
ATOM 697 C C . VAL A 1 94 ? 6.520 -4.766 -8.305 1.00 90.31 94 VAL A C 1
ATOM 699 O O . VAL A 1 94 ? 5.911 -4.688 -7.233 1.00 90.31 94 VAL A O 1
ATOM 702 N N . THR A 1 95 ? 6.988 -5.928 -8.761 1.00 90.62 95 THR A N 1
ATOM 703 C CA . THR A 1 95 ? 6.769 -7.211 -8.076 1.00 90.62 95 THR A CA 1
ATOM 704 C C . THR A 1 95 ? 7.433 -7.237 -6.703 1.00 90.62 95 THR A C 1
ATOM 706 O O . THR A 1 95 ? 6.786 -7.616 -5.726 1.00 90.62 95 THR A O 1
ATOM 709 N N . ILE A 1 96 ? 8.676 -6.757 -6.587 1.00 90.62 96 ILE A N 1
ATOM 710 C CA . ILE A 1 96 ? 9.380 -6.717 -5.299 1.00 90.62 96 ILE A CA 1
ATOM 711 C C . ILE A 1 96 ? 8.674 -5.804 -4.289 1.00 90.62 96 ILE A C 1
ATOM 713 O O . ILE A 1 96 ? 8.602 -6.140 -3.110 1.00 90.62 96 ILE A O 1
ATOM 717 N N . ARG A 1 97 ? 8.066 -4.690 -4.727 1.00 88.88 97 ARG A N 1
ATOM 718 C CA . ARG A 1 97 ? 7.280 -3.825 -3.830 1.00 88.88 97 ARG A CA 1
ATOM 719 C C . ARG A 1 97 ? 5.997 -4.490 -3.366 1.00 88.88 97 ARG A C 1
ATOM 721 O O . ARG A 1 97 ? 5.675 -4.452 -2.181 1.00 88.88 97 ARG A O 1
ATOM 728 N N . ARG A 1 98 ? 5.280 -5.134 -4.286 1.00 93.06 98 ARG A N 1
ATOM 729 C CA . ARG A 1 98 ? 4.068 -5.898 -3.967 1.00 93.06 98 ARG A CA 1
ATOM 730 C C . ARG A 1 98 ? 4.356 -7.032 -2.984 1.00 93.06 98 ARG A C 1
ATOM 732 O O . ARG A 1 98 ? 3.533 -7.271 -2.105 1.00 93.06 98 ARG A O 1
ATOM 739 N N . ALA A 1 99 ? 5.527 -7.663 -3.090 1.00 95.00 99 ALA A N 1
ATOM 740 C CA . ALA A 1 99 ? 5.927 -8.788 -2.250 1.00 95.00 99 ALA A CA 1
ATOM 741 C C . ALA A 1 99 ? 5.960 -8.462 -0.748 1.00 95.00 99 ALA A C 1
ATOM 743 O O . ALA A 1 99 ? 5.724 -9.358 0.055 1.00 95.00 99 ALA A O 1
ATOM 744 N N . TRP A 1 100 ? 6.196 -7.204 -0.354 1.00 93.00 100 TRP A N 1
ATOM 745 C CA . TRP A 1 100 ? 6.171 -6.795 1.057 1.00 93.00 100 TRP A CA 1
ATOM 746 C C . TRP A 1 100 ? 5.028 -5.829 1.392 1.00 93.00 100 TRP A C 1
ATOM 748 O O . TRP A 1 100 ? 4.464 -5.897 2.483 1.00 93.00 100 TRP A O 1
ATOM 758 N N . ALA A 1 101 ? 4.619 -4.960 0.466 1.00 93.62 101 ALA A N 1
ATOM 759 C CA . ALA A 1 101 ? 3.601 -3.957 0.760 1.00 93.62 101 ALA A CA 1
ATOM 760 C C . ALA A 1 101 ? 2.190 -4.560 0.866 1.00 93.62 101 ALA A C 1
ATOM 762 O O . ALA A 1 101 ? 1.426 -4.160 1.746 1.00 93.62 101 ALA A O 1
ATOM 763 N N . PHE A 1 102 ? 1.852 -5.562 0.039 1.00 94.56 102 PHE A N 1
ATOM 764 C CA . PHE A 1 102 ? 0.586 -6.289 0.187 1.00 94.56 102 PHE A CA 1
ATOM 765 C C . PHE 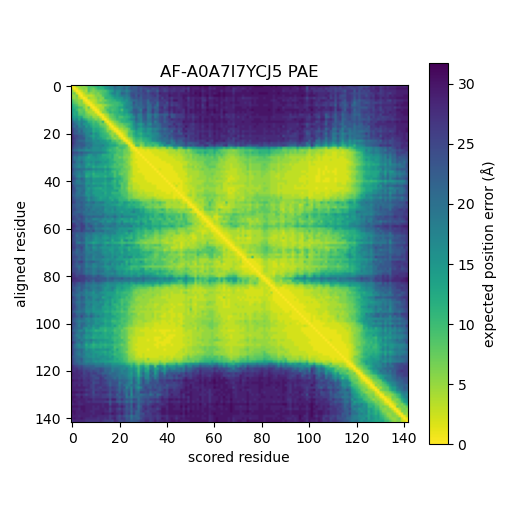A 1 102 ? 0.476 -7.040 1.518 1.00 94.56 102 PHE A C 1
ATOM 767 O O . PHE A 1 102 ? -0.535 -6.837 2.192 1.00 94.56 102 PHE A O 1
ATOM 774 N N . PRO A 1 103 ? 1.458 -7.857 1.953 1.00 95.44 103 PRO A N 1
ATOM 775 C CA . PRO A 1 103 ? 1.346 -8.532 3.242 1.00 95.44 103 PRO A CA 1
ATOM 776 C C . PRO A 1 103 ? 1.345 -7.556 4.422 1.00 95.44 103 PRO A C 1
ATOM 778 O O . PRO A 1 103 ? 0.598 -7.780 5.369 1.00 95.44 103 PRO A O 1
ATOM 781 N N . VAL A 1 104 ? 2.090 -6.444 4.362 1.00 96.31 104 VAL A N 1
ATOM 782 C CA . VAL A 1 104 ? 2.039 -5.398 5.402 1.00 96.31 104 VAL A CA 1
ATOM 783 C C . VAL A 1 104 ? 0.647 -4.764 5.488 1.00 96.31 104 VAL A C 1
ATOM 785 O O . VAL A 1 104 ? 0.077 -4.675 6.578 1.00 96.31 104 VAL A O 1
ATOM 788 N N . ALA A 1 105 ? 0.064 -4.382 4.347 1.00 96.06 105 ALA A N 1
ATOM 789 C CA . ALA A 1 105 ? -1.284 -3.822 4.305 1.00 96.06 105 ALA A CA 1
ATOM 790 C C . ALA A 1 105 ? -2.335 -4.838 4.791 1.00 96.06 105 ALA A C 1
ATOM 792 O O . ALA A 1 105 ? -3.198 -4.501 5.603 1.00 96.06 105 ALA A O 1
ATOM 793 N N . ALA A 1 106 ? -2.234 -6.094 4.345 1.00 96.94 106 ALA A N 1
ATOM 794 C CA . ALA A 1 106 ? -3.130 -7.174 4.749 1.00 96.94 106 ALA A CA 1
ATOM 795 C C . ALA A 1 106 ? -3.037 -7.463 6.254 1.00 96.94 106 ALA A C 1
ATOM 797 O O . ALA A 1 106 ? -4.066 -7.588 6.915 1.00 96.94 106 ALA A O 1
ATOM 798 N N . ALA A 1 107 ? -1.828 -7.503 6.819 1.00 97.19 107 ALA A N 1
ATOM 799 C CA . ALA A 1 107 ? -1.621 -7.693 8.251 1.00 97.19 107 ALA A CA 1
ATOM 800 C C . ALA A 1 107 ? -2.271 -6.567 9.070 1.00 97.19 107 ALA A C 1
ATOM 802 O O . ALA A 1 107 ? -2.970 -6.848 10.045 1.00 97.19 107 ALA A O 1
ATOM 803 N N . GLY A 1 108 ? -2.106 -5.308 8.647 1.00 96.44 108 GLY A N 1
ATOM 804 C CA . GLY A 1 108 ? -2.770 -4.163 9.274 1.00 96.44 108 GLY A CA 1
ATOM 805 C C . GLY A 1 108 ? -4.297 -4.275 9.232 1.00 96.44 108 GLY A C 1
ATOM 806 O O . GLY A 1 108 ? -4.956 -4.108 10.259 1.00 96.44 108 GLY A O 1
ATOM 807 N N . ALA A 1 109 ? -4.863 -4.636 8.075 1.00 96.69 109 ALA A N 1
ATOM 808 C CA . ALA A 1 109 ? -6.304 -4.841 7.920 1.00 96.69 109 ALA A CA 1
ATOM 809 C C . ALA A 1 109 ? -6.830 -5.957 8.838 1.00 96.69 109 ALA A C 1
ATOM 811 O O . ALA A 1 109 ? -7.765 -5.730 9.604 1.00 96.69 109 ALA A O 1
ATOM 812 N N . VAL A 1 110 ? -6.193 -7.133 8.822 1.00 96.88 110 VAL A N 1
ATOM 813 C CA . VAL A 1 110 ? -6.580 -8.285 9.654 1.00 96.88 110 VAL A CA 1
ATOM 814 C C . VAL A 1 110 ? -6.512 -7.941 11.141 1.00 96.88 110 VAL A C 1
ATOM 816 O O . VAL A 1 110 ? -7.436 -8.272 11.885 1.00 96.88 110 VAL A O 1
ATOM 819 N N . LEU A 1 111 ? -5.457 -7.248 11.581 1.00 95.31 111 LEU A N 1
ATOM 820 C CA . LEU A 1 111 ? -5.297 -6.832 12.975 1.00 95.31 111 LEU A CA 1
ATOM 821 C C . LEU A 1 111 ? -6.446 -5.917 13.423 1.00 95.31 111 LEU A C 1
ATOM 823 O O . LEU A 1 111 ? -7.036 -6.135 14.484 1.00 95.31 111 LEU A O 1
ATOM 827 N N . LEU A 1 112 ? -6.789 -4.918 12.604 1.00 94.50 112 LEU A N 1
ATOM 828 C CA . LEU A 1 112 ? -7.881 -3.989 12.891 1.00 94.50 112 LEU A CA 1
ATOM 829 C C . LEU A 1 112 ? -9.231 -4.710 12.920 1.00 94.50 112 LEU A C 1
ATOM 831 O O . LEU A 1 112 ? -9.986 -4.549 13.878 1.00 94.50 112 LEU A O 1
ATOM 835 N N . THR A 1 113 ? -9.517 -5.560 11.932 1.00 94.25 113 THR A N 1
ATOM 836 C CA . THR A 1 113 ? -10.751 -6.354 11.894 1.00 94.25 113 THR A CA 1
ATOM 837 C C . THR A 1 113 ? -10.872 -7.265 13.117 1.00 94.25 113 THR A C 1
ATOM 839 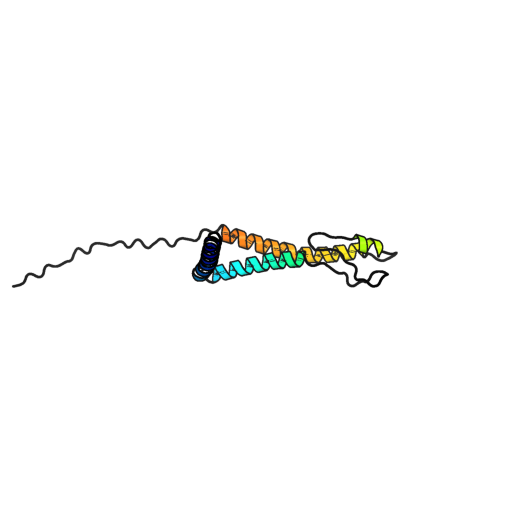O O . THR A 1 113 ? -11.917 -7.290 13.766 1.00 94.25 113 THR A O 1
ATOM 842 N N . ALA A 1 114 ? -9.798 -7.961 13.500 1.00 92.25 114 ALA A N 1
ATOM 843 C CA . ALA A 1 114 ? -9.793 -8.832 14.673 1.00 92.25 114 ALA A CA 1
ATOM 844 C C . ALA A 1 114 ? -10.055 -8.061 15.976 1.00 92.25 114 ALA A C 1
ATOM 846 O O . ALA A 1 114 ? -10.747 -8.560 16.869 1.00 92.25 114 ALA A O 1
ATOM 847 N N . LEU A 1 115 ? -9.524 -6.842 16.098 1.00 89.38 115 LEU A N 1
ATOM 848 C CA . LEU A 1 115 ? -9.733 -6.019 17.283 1.00 89.38 115 LEU A CA 1
ATOM 849 C C . LEU A 1 115 ? -11.161 -5.466 17.367 1.00 89.38 115 LEU A C 1
ATOM 851 O O . LEU A 1 115 ? -11.706 -5.386 18.465 1.00 89.38 115 LEU A O 1
ATOM 855 N N . LEU A 1 116 ? -11.771 -5.142 16.224 1.00 87.75 116 LEU A N 1
ATOM 856 C CA . LEU A 1 116 ? -13.161 -4.686 16.147 1.00 87.75 116 LEU A CA 1
ATOM 857 C C . LEU A 1 116 ? -14.164 -5.796 16.488 1.00 87.75 116 LEU A C 1
ATOM 859 O O . LEU A 1 116 ? -15.205 -5.516 17.075 1.00 87.75 116 LEU A O 1
ATOM 863 N N . ILE A 1 117 ? -13.852 -7.050 16.148 1.00 88.81 117 ILE A N 1
ATOM 864 C CA . ILE A 1 117 ? -14.734 -8.196 16.418 1.00 88.81 117 ILE A CA 1
ATOM 865 C C . ILE A 1 117 ? -14.656 -8.644 17.884 1.00 88.81 117 ILE A C 1
ATOM 867 O O . ILE A 1 117 ? -15.636 -9.160 18.419 1.00 88.81 117 ILE A O 1
ATOM 871 N N . ARG A 1 118 ? -13.513 -8.471 18.564 1.00 83.44 118 ARG A N 1
ATOM 872 C CA . ARG A 1 118 ? -13.345 -8.938 19.949 1.00 83.44 118 ARG A CA 1
ATOM 873 C C . ARG A 1 118 ? -14.248 -8.142 20.904 1.00 83.44 118 ARG A C 1
ATOM 875 O O . ARG A 1 118 ? -13.969 -6.967 21.152 1.00 83.44 118 ARG A O 1
ATOM 882 N N . PRO A 1 119 ? -15.272 -8.765 21.521 1.00 67.19 119 PRO A N 1
ATOM 883 C CA . PRO A 1 119 ? -16.109 -8.070 22.485 1.00 67.19 119 PRO A CA 1
ATOM 884 C C . PRO A 1 119 ? -15.248 -7.637 23.672 1.00 67.19 119 PRO A C 1
ATOM 886 O O . PRO A 1 119 ? -14.434 -8.407 24.194 1.00 67.19 119 PRO A O 1
ATOM 889 N N . ALA A 1 120 ? -15.422 -6.392 24.117 1.00 65.38 120 ALA A N 1
ATOM 890 C CA . ALA A 1 120 ? -14.865 -5.964 25.387 1.00 65.38 120 ALA A CA 1
ATOM 891 C C . ALA A 1 120 ? -15.450 -6.885 26.463 1.00 65.38 120 ALA A C 1
ATOM 893 O O . ALA A 1 120 ? -16.654 -6.841 26.715 1.00 65.38 120 ALA A O 1
ATOM 894 N N . ARG A 1 121 ? -14.617 -7.756 27.052 1.00 64.38 121 ARG A N 1
ATOM 895 C CA . ARG A 1 121 ? -15.003 -8.511 28.245 1.00 64.38 121 ARG A CA 1
ATOM 896 C C . ARG A 1 121 ? -15.490 -7.477 29.254 1.00 64.38 121 ARG A C 1
ATOM 898 O O . ARG A 1 121 ? -14.693 -6.684 29.744 1.00 64.38 121 ARG A O 1
ATOM 905 N N . ARG A 1 122 ? -16.800 -7.428 29.482 1.00 62.75 122 ARG A N 1
ATOM 906 C CA . ARG A 1 122 ? -17.353 -6.719 30.627 1.00 62.75 122 ARG A CA 1
ATOM 907 C C . ARG A 1 122 ? -16.858 -7.515 31.824 1.00 62.75 122 ARG A C 1
ATOM 909 O O . ARG A 1 122 ? -17.141 -8.710 31.897 1.00 62.75 122 ARG A O 1
ATOM 916 N N . GLU A 1 123 ? -16.058 -6.900 32.690 1.00 65.06 123 GLU A N 1
ATOM 917 C CA . GLU A 1 123 ? -15.825 -7.477 34.010 1.00 65.06 123 GLU A CA 1
ATOM 918 C C . GLU A 1 123 ? -17.204 -7.760 34.615 1.00 65.06 123 GLU A C 1
ATOM 920 O O . GLU A 1 123 ? -18.054 -6.860 34.620 1.00 65.06 123 GLU A O 1
ATOM 925 N N . PRO A 1 124 ? -17.482 -9.003 35.045 1.00 58.97 124 PRO A N 1
ATOM 926 C CA . PRO A 1 124 ? -18.668 -9.272 35.831 1.00 58.97 124 PRO A CA 1
ATOM 927 C C . PRO A 1 124 ? -18.599 -8.326 37.022 1.00 58.97 124 PRO A C 1
ATOM 929 O O . PRO A 1 124 ? -17.640 -8.375 37.792 1.00 58.97 124 PRO A O 1
ATOM 932 N N . THR A 1 125 ? -19.569 -7.421 37.138 1.00 70.25 125 THR A N 1
ATOM 933 C CA . THR A 1 125 ? -19.700 -6.574 38.320 1.00 70.25 125 THR A CA 1
ATOM 934 C C . THR A 1 125 ? -19.688 -7.529 39.510 1.00 70.25 125 THR A C 1
ATOM 936 O O . THR A 1 125 ? -20.524 -8.439 39.519 1.00 70.25 125 THR A O 1
ATOM 939 N N . PRO A 1 126 ? -18.738 -7.427 40.461 1.00 64.75 126 PRO A N 1
ATOM 940 C CA . PRO A 1 126 ? -18.751 -8.315 41.606 1.00 64.75 126 PRO A CA 1
ATOM 941 C C . PRO A 1 126 ? -20.096 -8.103 42.287 1.00 64.75 126 PRO A C 1
ATOM 943 O O . PRO A 1 126 ? -20.391 -7.003 42.762 1.00 64.75 126 PRO A O 1
ATOM 946 N N . VAL A 1 127 ? -20.947 -9.131 42.254 1.00 71.62 127 VAL A N 1
ATOM 947 C CA . VAL A 1 127 ? -22.202 -9.147 42.994 1.00 71.62 127 VAL A CA 1
ATOM 948 C C . VAL A 1 127 ? -21.788 -8.982 44.445 1.00 71.62 127 VAL A C 1
ATOM 950 O O . VAL A 1 127 ? -21.278 -9.911 45.071 1.00 71.62 127 VAL A O 1
ATOM 953 N N . ARG A 1 128 ? -21.925 -7.759 44.964 1.00 67.00 128 ARG A N 1
ATOM 954 C CA . ARG A 1 128 ? -21.780 -7.479 46.384 1.00 67.00 128 ARG A CA 1
ATOM 955 C C . ARG A 1 128 ? -22.947 -8.196 47.039 1.00 67.00 128 ARG A C 1
ATOM 957 O O . ARG A 1 128 ? -24.031 -7.636 47.155 1.00 67.00 128 ARG A O 1
ATOM 964 N N . LEU A 1 129 ? -22.727 -9.455 47.408 1.00 74.69 129 LEU A N 1
ATOM 965 C CA . LEU A 1 129 ? -23.600 -10.193 48.303 1.00 74.69 129 LEU A CA 1
ATOM 966 C C . LEU A 1 129 ? -23.596 -9.417 49.621 1.00 74.69 129 LEU A C 1
ATOM 968 O O . LEU A 1 129 ? -22.714 -9.582 50.463 1.00 74.69 129 LEU A O 1
ATOM 972 N N . SER A 1 130 ? -24.538 -8.487 49.758 1.00 72.69 130 SER A N 1
ATOM 973 C CA . SER A 1 130 ? -24.841 -7.828 51.016 1.00 72.69 130 SER A CA 1
ATOM 974 C C . SER A 1 130 ? -25.508 -8.869 51.905 1.00 72.69 130 SER A C 1
ATOM 976 O O . SER A 1 130 ? -26.731 -8.972 51.946 1.00 72.69 130 SER A O 1
ATOM 978 N N . TRP A 1 131 ? -24.704 -9.693 52.569 1.00 70.50 131 TRP A N 1
ATOM 979 C CA . TRP A 1 131 ? -25.192 -10.533 53.650 1.00 70.50 131 TRP A CA 1
ATOM 980 C C . TRP A 1 131 ? -25.664 -9.612 54.785 1.00 70.50 131 TRP A C 1
ATOM 982 O O . TRP A 1 131 ? -24.862 -8.813 55.282 1.00 70.50 131 TRP A O 1
ATOM 992 N N . PRO A 1 132 ? -26.943 -9.659 55.197 1.00 66.00 132 PRO A N 1
ATOM 993 C CA . PRO A 1 132 ? -27.377 -8.956 56.393 1.00 66.00 132 PRO A CA 1
ATOM 994 C C . PRO A 1 132 ? -26.700 -9.609 57.603 1.00 66.00 132 PRO A C 1
ATOM 996 O O . PRO A 1 132 ? -26.919 -10.784 57.881 1.00 66.00 132 PRO A O 1
ATOM 999 N N . SER A 1 133 ? -25.847 -8.862 58.308 1.00 69.94 133 SER A N 1
ATOM 1000 C CA . SER A 1 133 ? -25.253 -9.317 59.570 1.00 69.94 133 SER A CA 1
ATOM 1001 C C . SER A 1 133 ? -26.348 -9.408 60.644 1.00 69.94 133 SER A C 1
ATOM 1003 O O . SER A 1 133 ? -26.933 -8.372 60.976 1.00 69.94 133 SER A O 1
ATOM 1005 N N . PRO A 1 134 ? -26.639 -10.596 61.214 1.00 65.69 134 PRO A N 1
ATOM 1006 C CA . PRO A 1 134 ? -27.690 -10.748 62.215 1.00 65.69 134 PRO A CA 1
ATOM 1007 C C . PRO A 1 134 ? -27.257 -10.402 63.649 1.00 65.69 134 PRO A C 1
ATOM 1009 O O . PRO A 1 134 ? -28.058 -10.548 64.567 1.00 65.69 134 PRO A O 1
ATOM 1012 N N . TYR A 1 135 ? -26.038 -9.910 63.897 1.00 64.12 135 TYR A N 1
ATOM 1013 C CA . TYR A 1 135 ? -25.566 -9.670 65.268 1.00 64.12 135 TYR A CA 1
ATOM 1014 C C . TYR A 1 135 ? -25.561 -8.183 65.652 1.00 64.12 135 TYR A C 1
ATOM 1016 O O . TYR A 1 135 ? -24.518 -7.563 65.847 1.00 64.12 135 TYR A O 1
ATOM 1024 N N . ARG A 1 136 ? -26.757 -7.592 65.785 1.00 68.25 136 ARG A N 1
ATOM 1025 C CA . ARG A 1 136 ? -26.955 -6.342 66.538 1.00 68.25 136 ARG A CA 1
ATOM 1026 C C . ARG A 1 136 ? -27.374 -6.714 67.960 1.00 68.25 136 ARG A C 1
ATOM 1028 O O . ARG A 1 136 ? -28.563 -6.763 68.269 1.00 68.25 136 ARG A O 1
ATOM 1035 N N . SER A 1 137 ? -26.395 -7.013 68.815 1.00 62.78 137 SER A N 1
ATOM 1036 C CA . SER A 1 137 ? -26.637 -7.239 70.239 1.00 62.78 137 SER A CA 1
ATOM 1037 C C . SER A 1 137 ? -27.168 -5.955 70.880 1.00 62.78 137 SER A C 1
ATOM 1039 O O . SER A 1 137 ? -26.562 -4.882 70.858 1.00 62.78 137 SER A O 1
ATOM 1041 N N . ARG A 1 138 ? -28.384 -6.073 71.401 1.00 62.31 138 ARG A N 1
ATOM 1042 C CA . ARG A 1 138 ? -29.104 -5.050 72.146 1.00 62.31 138 ARG A CA 1
ATOM 1043 C C . ARG A 1 138 ? -28.409 -4.928 73.510 1.00 62.31 138 ARG A C 1
ATOM 1045 O O . ARG A 1 138 ? -28.513 -5.839 74.324 1.00 62.31 138 ARG A O 1
ATOM 1052 N N . ARG A 1 139 ? -27.653 -3.848 73.743 1.00 65.31 139 ARG A N 1
ATOM 1053 C CA . ARG A 1 139 ? -27.151 -3.511 75.085 1.00 65.31 139 ARG A CA 1
ATOM 1054 C C . ARG A 1 139 ? -28.357 -3.160 75.957 1.00 65.31 139 ARG A C 1
ATOM 1056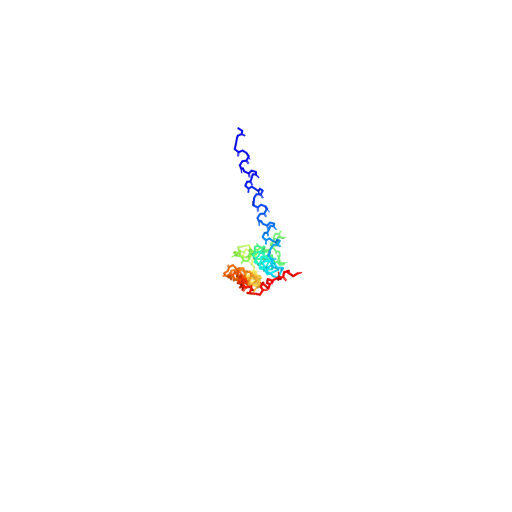 O O . ARG A 1 139 ? -29.020 -2.160 75.703 1.00 65.31 139 ARG A O 1
ATOM 1063 N N . VAL A 1 140 ? -28.656 -4.021 76.922 1.00 68.44 140 VAL A N 1
ATOM 1064 C CA . VAL A 1 140 ? -29.589 -3.740 78.013 1.00 68.44 140 VAL A CA 1
ATOM 1065 C C . VAL A 1 140 ? -28.826 -2.881 79.016 1.00 68.44 140 VAL A C 1
ATOM 1067 O O . VAL A 1 140 ? -27.795 -3.311 79.530 1.00 68.44 140 VAL A O 1
ATOM 1070 N N . SER A 1 141 ? -29.286 -1.648 79.212 1.00 66.44 141 SER A N 1
ATOM 1071 C CA . SER A 1 141 ? -28.846 -0.788 80.308 1.00 66.44 141 SER A CA 1
ATOM 1072 C C . SER A 1 141 ? -29.426 -1.330 81.612 1.00 66.44 141 SER A C 1
ATOM 1074 O O . SER A 1 141 ? -30.630 -1.584 81.676 1.00 66.44 141 SER A O 1
ATOM 1076 N N . ALA A 1 142 ? -28.566 -1.505 82.611 1.00 62.31 142 ALA A N 1
ATOM 1077 C CA . ALA A 1 142 ? -28.929 -1.654 84.014 1.00 62.31 142 ALA A CA 1
ATOM 1078 C C . ALA A 1 142 ? -28.438 -0.411 84.760 1.00 62.31 142 ALA A C 1
ATOM 1080 O O . ALA A 1 142 ? -27.372 0.111 84.350 1.00 62.31 142 ALA A O 1
#

Radius of gyration: 30.75 Å; Cα contacts (8 Å, |Δi|>4): 120; chains: 1; bounding box: 49×44×113 Å

Mean predicted aligned error: 14.25 Å

Sequence (142 aa):
MARELGQNSQRRNKTSALGTALANASTPRLLMLLSGVLLLVGGLLALRFPVFLAEFDQWGFQINCGTGFGSDWTQAATADGAGTHFVEQCRAAVTIRRAWAFPVAAAGAVLLTALLIRPARREPTPVRLSWPSPYRSRRVSA

Organism: NCBI:txid44010

Secondary structure (DSSP, 8-state):
--SHHHHHHHHHHHHHHHHHHHHHS-HHHHHHHHHHHHHHHHHHHHHHSEEEEEEE-TTSPEEEEEESSSB--HHHHHH--TT--HHHHHHHHHHHHHHHHHHHHHHHHHHHHHHHHS---PPPP-----PPP---------

Foldseek 3Di:
DPPVVVVVVVVVVVVVVVVVCVVPDDPVLVVLLVQLCCLQVVLVVLQQDWDWDPDAAPVRHTQTQGGLVDGDCPSVVVRDDDPDDSSVVSVVRSVVSCVPSVVSNVSSVVSNVVSVPDDDPDDPPPPPPPDPDPDPDDDDDD

Solvent-accessible surface area (backbone atoms only — not comparable to full-atom values): 8337 Å² total; per-residue (Å²): 140,79,73,65,67,62,56,59,51,57,51,52,54,53,57,49,53,56,55,52,52,60,72,70,44,59,67,70,59,51,52,51,50,52,49,18,50,49,31,26,52,50,14,52,48,59,26,59,46,68,46,70,49,96,52,61,39,98,84,70,46,67,35,52,34,32,24,52,82,53,73,41,52,66,61,27,58,73,58,46,50,98,89,55,58,44,51,60,52,39,50,50,59,42,47,61,49,42,70,51,25,50,56,37,21,49,50,10,48,52,49,46,53,53,58,73,67,53,74,79,80,72,76,76,74,78,79,77,78,77,72,82,79,87,81,77,80,78,83,77,86,129

pLDDT: mean 78.66, std 14.74, range [49.69, 97.19]